Protein AF-A0A6P3X6X6-F1 (afdb_monomer_lite)

Organism: Dinoponera quadriceps (NCBI:txid609295)

pLDDT: mean 75.89, std 9.87, range [53.75, 94.44]

Structure (mmCIF, N/CA/C/O backbone):
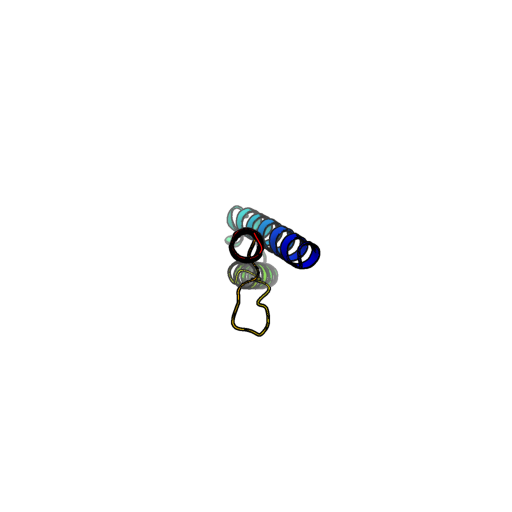data_AF-A0A6P3X6X6-F1
#
_entry.id   AF-A0A6P3X6X6-F1
#
loop_
_atom_site.group_PDB
_atom_site.id
_atom_site.type_symbol
_atom_site.label_atom_id
_atom_site.label_alt_id
_atom_site.label_comp_id
_atom_site.label_asym_id
_atom_site.label_entity_id
_atom_site.label_seq_id
_atom_site.pdbx_PDB_ins_code
_atom_site.Cartn_x
_atom_site.Cartn_y
_atom_site.Cartn_z
_atom_site.occupancy
_atom_site.B_iso_or_equiv
_atom_site.auth_seq_id
_atom_site.auth_comp_id
_atom_site.auth_asym_id
_atom_site.auth_atom_id
_atom_site.pdbx_PDB_model_num
ATOM 1 N N . MET A 1 1 ? -10.010 -9.809 10.140 1.00 65.50 1 MET A N 1
ATOM 2 C CA . MET A 1 1 ? -9.647 -8.377 10.016 1.00 65.50 1 MET A CA 1
ATOM 3 C C . MET A 1 1 ? -8.160 -8.115 10.254 1.00 65.50 1 MET A C 1
ATOM 5 O O . MET A 1 1 ? -7.512 -7.657 9.323 1.00 65.50 1 MET A O 1
ATOM 9 N N . CYS A 1 2 ? -7.573 -8.465 11.410 1.00 69.31 2 CYS A N 1
ATOM 10 C CA . CYS A 1 2 ? -6.145 -8.203 11.686 1.00 69.31 2 CYS A CA 1
ATOM 11 C C . CYS A 1 2 ? -5.165 -8.816 10.668 1.00 69.31 2 CYS A C 1
ATOM 13 O O . CYS A 1 2 ? -4.241 -8.130 10.246 1.00 69.31 2 CYS A O 1
ATOM 15 N N . LEU A 1 3 ? -5.390 -10.060 10.221 1.00 75.19 3 LEU A N 1
ATOM 16 C CA . LEU A 1 3 ? -4.548 -10.714 9.202 1.00 75.19 3 LEU A CA 1
ATOM 17 C C . LEU A 1 3 ? -4.529 -9.948 7.871 1.00 75.19 3 LEU A C 1
ATOM 19 O O . LEU A 1 3 ? -3.480 -9.797 7.254 1.00 75.19 3 LEU A O 1
ATOM 23 N N . TYR A 1 4 ? -5.679 -9.414 7.459 1.00 71.38 4 TYR A N 1
ATOM 24 C CA . TYR A 1 4 ? -5.818 -8.669 6.209 1.00 71.38 4 TYR A CA 1
ATOM 25 C C . TYR A 1 4 ? -5.136 -7.296 6.301 1.00 71.38 4 TYR A C 1
ATOM 27 O O . TYR A 1 4 ? -4.420 -6.893 5.387 1.00 71.38 4 TYR A O 1
ATOM 35 N N . CYS A 1 5 ? -5.262 -6.621 7.451 1.00 70.00 5 CYS A N 1
ATOM 36 C CA . CYS A 1 5 ? -4.521 -5.391 7.738 1.00 70.00 5 CYS A CA 1
ATOM 37 C C . CYS A 1 5 ? -3.005 -5.632 7.795 1.00 70.00 5 CYS A C 1
ATOM 39 O O . CYS A 1 5 ? -2.240 -4.812 7.296 1.00 70.00 5 CYS A O 1
ATOM 41 N N . ALA A 1 6 ? -2.561 -6.747 8.385 1.00 74.00 6 ALA A N 1
ATOM 42 C CA . ALA A 1 6 ? -1.148 -7.112 8.451 1.00 74.00 6 ALA A CA 1
ATOM 43 C C . ALA A 1 6 ? -0.574 -7.384 7.053 1.00 74.00 6 ALA A C 1
ATOM 45 O O . ALA A 1 6 ? 0.459 -6.818 6.701 1.00 74.00 6 ALA A O 1
ATOM 46 N N . ALA A 1 7 ? -1.282 -8.165 6.233 1.00 77.94 7 ALA A N 1
ATOM 47 C CA . ALA A 1 7 ? -0.912 -8.421 4.845 1.00 77.94 7 ALA A CA 1
ATOM 48 C C . ALA A 1 7 ? -0.853 -7.125 4.017 1.00 77.94 7 ALA A C 1
ATOM 50 O O . ALA A 1 7 ? 0.131 -6.891 3.316 1.00 77.94 7 ALA A O 1
ATOM 51 N N . GLY A 1 8 ? -1.848 -6.240 4.160 1.00 74.44 8 GLY A N 1
ATOM 52 C CA . GLY A 1 8 ? -1.852 -4.928 3.507 1.00 74.44 8 GLY A CA 1
ATOM 53 C C . GLY A 1 8 ? -0.666 -4.058 3.920 1.00 74.44 8 GLY A C 1
ATOM 54 O O . GLY A 1 8 ? -0.025 -3.445 3.072 1.00 74.44 8 GLY A O 1
ATOM 55 N N . LYS A 1 9 ? -0.308 -4.062 5.209 1.00 73.69 9 LYS A N 1
ATOM 56 C CA . LYS A 1 9 ? 0.849 -3.314 5.717 1.00 73.69 9 LYS A CA 1
ATOM 57 C C . LYS A 1 9 ? 2.164 -3.831 5.136 1.00 73.69 9 LYS A C 1
ATOM 59 O O . LYS A 1 9 ? 2.965 -3.037 4.658 1.00 73.69 9 LYS A O 1
ATOM 64 N N . ILE A 1 10 ? 2.366 -5.152 5.145 1.00 79.75 10 ILE A N 1
ATOM 65 C CA . ILE A 1 10 ? 3.566 -5.791 4.585 1.00 79.75 10 ILE A CA 1
ATOM 66 C C . ILE A 1 10 ? 3.697 -5.444 3.102 1.00 79.75 10 ILE A C 1
ATOM 68 O O . ILE A 1 10 ? 4.781 -5.082 2.650 1.00 79.75 10 ILE A O 1
ATOM 72 N N . LEU A 1 11 ? 2.591 -5.505 2.361 1.00 76.88 11 LEU A N 1
ATOM 73 C CA . LEU A 1 11 ? 2.579 -5.211 0.936 1.00 76.88 11 LEU A CA 1
ATOM 74 C C . LEU A 1 11 ? 2.956 -3.753 0.647 1.00 76.88 11 LEU A C 1
ATOM 76 O O . LEU A 1 11 ? 3.813 -3.513 -0.198 1.00 76.88 11 LEU A O 1
ATOM 80 N N . VAL A 1 12 ? 2.390 -2.793 1.388 1.00 76.38 12 VAL A N 1
ATOM 81 C CA . VAL A 1 12 ? 2.730 -1.364 1.259 1.00 76.38 12 VAL A CA 1
ATOM 82 C C . VAL A 1 12 ? 4.205 -1.116 1.587 1.00 76.38 12 VAL A C 1
ATOM 84 O O . VAL A 1 12 ? 4.908 -0.489 0.798 1.00 76.38 12 VAL A O 1
ATOM 87 N N . THR A 1 13 ? 4.710 -1.666 2.695 1.00 80.12 13 THR A N 1
ATOM 88 C CA . THR A 1 13 ? 6.113 -1.487 3.098 1.00 80.12 13 THR A CA 1
ATOM 89 C C . THR A 1 13 ? 7.088 -2.086 2.083 1.00 80.12 13 THR A C 1
ATOM 91 O O . THR A 1 13 ? 8.100 -1.468 1.759 1.00 80.12 13 THR A O 1
ATOM 94 N N . GLN A 1 14 ? 6.808 -3.278 1.550 1.00 80.81 14 GLN A N 1
ATOM 95 C CA . GLN A 1 14 ? 7.654 -3.873 0.510 1.00 80.81 14 GLN A CA 1
ATOM 96 C C . GLN A 1 14 ? 7.601 -3.065 -0.788 1.00 80.81 14 GLN A C 1
ATOM 98 O O . GLN A 1 14 ? 8.629 -2.844 -1.423 1.00 80.81 14 GLN A O 1
ATOM 103 N N . SER A 1 15 ? 6.420 -2.563 -1.145 1.00 76.12 15 SER A N 1
ATOM 104 C CA . SER A 1 15 ? 6.226 -1.708 -2.311 1.00 76.12 15 SER A CA 1
ATOM 105 C C . SER A 1 15 ? 7.074 -0.432 -2.231 1.00 76.12 15 SER A C 1
ATOM 107 O O . SER A 1 15 ? 7.804 -0.125 -3.179 1.00 76.12 15 SER A O 1
ATOM 109 N N . GLU A 1 16 ? 7.055 0.276 -1.097 1.00 81.44 16 GLU A N 1
ATOM 110 C CA . GLU A 1 16 ? 7.894 1.463 -0.869 1.00 81.44 16 GLU A CA 1
ATOM 111 C C . GLU A 1 16 ? 9.389 1.145 -0.945 1.00 81.44 16 GLU A C 1
ATOM 113 O O . GLU A 1 16 ? 10.150 1.890 -1.564 1.00 81.44 16 GLU A O 1
ATOM 118 N N . ARG A 1 17 ? 9.823 0.015 -0.372 1.00 83.12 17 ARG A N 1
ATOM 119 C CA . ARG A 1 17 ? 11.226 -0.420 -0.445 1.00 83.12 17 ARG A CA 1
ATOM 120 C C . ARG A 1 17 ? 11.676 -0.651 -1.885 1.00 83.12 17 ARG A C 1
ATOM 122 O O . ARG A 1 17 ? 12.746 -0.181 -2.264 1.00 83.12 17 ARG A O 1
ATOM 129 N N . ILE A 1 18 ? 10.855 -1.327 -2.690 1.00 81.50 18 ILE A N 1
ATOM 130 C CA . ILE A 1 18 ? 11.131 -1.564 -4.114 1.00 81.50 18 ILE A CA 1
ATOM 131 C C . ILE A 1 18 ? 11.157 -0.238 -4.884 1.00 81.50 18 ILE A C 1
ATOM 133 O O . ILE A 1 18 ? 12.034 -0.034 -5.724 1.00 81.50 18 ILE A O 1
ATOM 137 N N . HIS A 1 19 ? 10.236 0.683 -4.581 1.00 79.56 19 HIS A N 1
ATOM 138 C CA . HIS A 1 19 ? 10.204 2.011 -5.197 1.00 79.56 19 HIS A CA 1
ATOM 139 C C . HIS A 1 19 ? 11.493 2.785 -4.921 1.00 79.56 19 HIS A C 1
ATOM 141 O O . HIS A 1 19 ? 12.112 3.293 -5.851 1.00 79.56 19 HIS A O 1
ATOM 147 N N . ARG A 1 20 ? 11.926 2.819 -3.656 1.00 82.25 20 ARG A N 1
ATOM 148 C CA . ARG A 1 20 ? 13.137 3.519 -3.220 1.00 82.25 20 ARG A CA 1
ATOM 149 C C . ARG A 1 20 ? 14.398 2.919 -3.843 1.00 82.25 20 ARG A C 1
ATOM 151 O O . ARG A 1 20 ? 15.201 3.662 -4.392 1.00 82.25 20 ARG A O 1
ATOM 158 N N . ALA A 1 21 ? 14.520 1.591 -3.854 1.00 82.50 21 ALA A N 1
ATOM 159 C CA . ALA A 1 21 ? 15.641 0.898 -4.492 1.00 82.50 21 ALA A CA 1
ATOM 160 C C . ALA A 1 21 ? 15.692 1.142 -6.010 1.00 82.50 21 ALA A C 1
ATOM 162 O O . ALA A 1 21 ? 16.759 1.352 -6.573 1.00 82.50 21 ALA A O 1
ATOM 163 N N . THR A 1 22 ? 14.534 1.162 -6.676 1.00 78.19 22 THR A N 1
ATOM 164 C CA . THR A 1 22 ? 14.449 1.459 -8.114 1.00 78.19 22 THR A CA 1
ATOM 165 C C . THR A 1 22 ? 14.755 2.930 -8.413 1.00 78.19 22 THR A C 1
ATOM 167 O O . THR A 1 22 ? 15.277 3.240 -9.477 1.00 78.19 22 THR A O 1
ATOM 170 N N . TYR A 1 23 ? 14.430 3.840 -7.490 1.00 76.88 23 TYR A N 1
ATOM 171 C CA . TYR A 1 23 ? 14.689 5.275 -7.626 1.00 76.88 23 TYR A CA 1
ATOM 172 C C . TYR A 1 23 ? 16.171 5.613 -7.471 1.00 76.88 23 TYR A C 1
ATOM 174 O O . TYR A 1 23 ? 16.694 6.431 -8.220 1.00 76.88 23 TYR A O 1
ATOM 182 N N . GLU A 1 24 ? 16.847 4.959 -6.525 1.00 81.81 24 GLU A N 1
ATOM 183 C CA . GLU A 1 24 ? 18.299 5.068 -6.333 1.00 81.81 24 GLU A CA 1
ATOM 184 C C . GLU A 1 24 ? 19.090 4.371 -7.455 1.00 81.81 24 GLU A C 1
ATOM 186 O O . GLU A 1 24 ? 20.268 4.660 -7.663 1.00 81.81 24 GLU A O 1
ATOM 191 N N . TYR A 1 25 ? 18.450 3.476 -8.210 1.00 77.19 25 TYR A N 1
ATOM 192 C CA . TYR A 1 25 ? 19.063 2.822 -9.357 1.00 77.19 25 TYR A CA 1
ATOM 193 C C . TYR A 1 25 ? 19.170 3.782 -10.554 1.00 77.19 25 TYR A C 1
ATOM 195 O O . TYR A 1 25 ? 18.228 4.506 -10.874 1.00 77.19 25 TYR A O 1
ATOM 203 N N . ALA A 1 26 ? 20.296 3.744 -11.275 1.00 76.12 26 ALA A N 1
ATOM 204 C CA . ALA A 1 26 ? 20.541 4.530 -12.488 1.00 76.12 26 ALA A CA 1
ATOM 205 C C . ALA A 1 26 ? 19.690 4.034 -13.679 1.00 76.12 26 ALA A C 1
ATOM 207 O O . ALA A 1 26 ? 20.194 3.461 -14.645 1.00 76.12 26 ALA A O 1
ATOM 208 N N . TRP A 1 27 ? 18.373 4.237 -13.604 1.00 74.31 27 TRP A N 1
ATOM 209 C CA . TRP A 1 27 ? 17.370 3.790 -14.580 1.00 74.31 27 TRP A CA 1
ATOM 210 C C . TRP A 1 27 ? 17.599 4.347 -15.992 1.00 74.31 27 TRP A C 1
ATOM 212 O O . TRP A 1 27 ? 17.158 3.744 -16.968 1.00 74.31 27 TRP A O 1
ATOM 222 N N . TYR A 1 28 ? 18.322 5.462 -16.100 1.00 73.38 28 TYR A N 1
ATOM 223 C CA . TYR A 1 28 ? 18.736 6.101 -17.350 1.00 73.38 28 TYR A CA 1
ATOM 224 C C . TYR A 1 28 ? 19.837 5.339 -18.107 1.00 73.38 28 TYR A C 1
ATOM 226 O O . TYR A 1 28 ? 19.997 5.562 -19.302 1.00 73.38 28 TYR A O 1
ATOM 234 N N . ASN A 1 29 ? 20.554 4.417 -17.453 1.00 79.94 29 ASN A N 1
ATOM 235 C CA . ASN A 1 29 ? 21.586 3.579 -18.081 1.00 79.94 29 ASN A CA 1
ATOM 236 C C . ASN A 1 29 ? 21.078 2.183 -18.496 1.00 79.94 29 ASN A C 1
ATOM 238 O O . ASN A 1 29 ? 21.846 1.382 -19.024 1.00 79.94 29 ASN A O 1
ATOM 242 N N . ILE A 1 30 ? 19.804 1.865 -18.248 1.00 78.94 30 ILE A N 1
ATOM 243 C CA . ILE A 1 30 ? 19.194 0.581 -18.613 1.00 78.94 30 ILE A CA 1
ATOM 244 C C . ILE A 1 30 ? 18.559 0.662 -20.007 1.00 78.94 30 ILE A C 1
ATOM 246 O O . ILE A 1 30 ? 18.021 1.691 -20.411 1.00 78.94 30 ILE A O 1
ATOM 250 N N . GLU A 1 31 ? 18.537 -0.472 -20.713 1.00 83.25 31 GLU A N 1
ATOM 251 C CA . GLU A 1 31 ? 17.807 -0.639 -21.968 1.00 83.25 31 GLU A CA 1
ATOM 252 C C . GLU A 1 31 ? 16.352 -0.114 -21.862 1.00 83.25 31 GLU A C 1
ATOM 254 O O . GLU A 1 31 ? 15.620 -0.473 -20.931 1.00 83.25 31 GLU A O 1
ATOM 259 N N . PRO A 1 32 ? 15.859 0.688 -22.822 1.00 77.94 32 PRO A N 1
ATOM 260 C CA . PRO A 1 32 ? 14.567 1.377 -22.719 1.00 77.94 32 PRO A CA 1
ATOM 261 C C . PRO A 1 32 ? 13.363 0.457 -22.437 1.00 77.94 32 PRO A C 1
ATOM 263 O O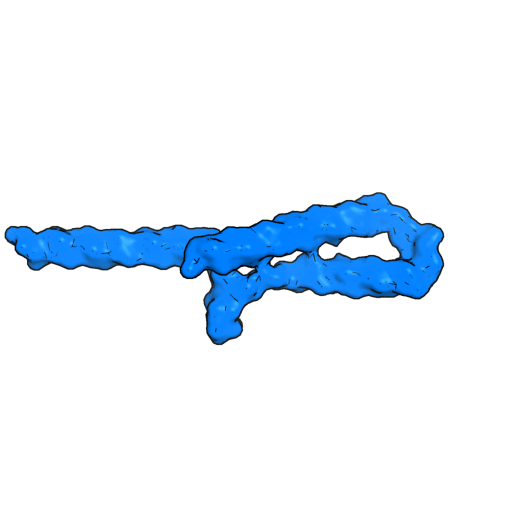 . PRO A 1 32 ? 12.370 0.886 -21.843 1.00 77.94 32 PRO A O 1
ATOM 266 N N . ARG A 1 33 ? 13.440 -0.831 -22.808 1.00 81.56 33 ARG A N 1
ATOM 267 C CA . ARG A 1 33 ? 12.421 -1.841 -22.468 1.00 81.56 33 ARG A CA 1
ATOM 268 C C . ARG A 1 33 ? 12.373 -2.154 -20.974 1.00 81.56 33 ARG A C 1
ATOM 270 O O . ARG A 1 33 ? 11.285 -2.285 -20.414 1.00 81.56 33 ARG A O 1
ATOM 277 N N . ALA A 1 34 ? 13.526 -2.288 -20.329 1.00 79.62 34 ALA A N 1
ATOM 278 C CA . ALA A 1 34 ? 13.617 -2.571 -18.903 1.00 79.62 34 ALA A CA 1
ATOM 279 C C . ALA A 1 34 ? 13.354 -1.307 -18.065 1.00 79.62 34 ALA A C 1
ATOM 281 O O . ALA A 1 34 ? 12.659 -1.396 -17.053 1.00 79.62 34 ALA A O 1
ATOM 282 N N . ALA A 1 35 ? 13.750 -0.124 -18.550 1.00 80.94 35 ALA A N 1
ATOM 283 C CA . ALA A 1 35 ? 13.373 1.154 -17.941 1.00 80.94 35 ALA A CA 1
ATOM 284 C C . ALA A 1 35 ? 11.842 1.353 -17.908 1.00 80.94 35 ALA A C 1
ATOM 286 O O . ALA A 1 35 ? 11.286 1.687 -16.863 1.00 80.94 35 ALA A O 1
ATOM 287 N N . LYS A 1 36 ? 11.124 1.045 -19.004 1.00 81.25 36 LYS A N 1
ATOM 288 C CA . LYS A 1 36 ? 9.645 1.067 -19.028 1.00 81.25 36 LYS A CA 1
ATOM 289 C C . LYS A 1 36 ? 9.016 0.111 -18.010 1.00 81.25 36 LYS A C 1
ATOM 291 O O . LYS A 1 36 ? 8.032 0.472 -17.366 1.00 81.25 36 LYS A O 1
ATOM 296 N N . LYS A 1 37 ? 9.572 -1.094 -17.840 1.00 80.50 37 LYS A N 1
ATOM 297 C CA . LYS A 1 37 ? 9.096 -2.055 -16.828 1.00 80.50 37 LYS A CA 1
ATOM 298 C C . LYS A 1 37 ? 9.303 -1.524 -15.406 1.00 80.50 37 LYS A C 1
ATOM 300 O O . LYS A 1 37 ? 8.385 -1.613 -14.597 1.00 80.50 37 LYS A O 1
ATOM 305 N N . LEU A 1 38 ? 10.457 -0.922 -15.118 1.00 78.44 38 LEU A N 1
ATOM 306 C CA . LEU A 1 38 ? 10.741 -0.296 -13.819 1.00 78.44 38 LEU A CA 1
ATOM 307 C C . LEU A 1 38 ? 9.808 0.887 -13.534 1.00 78.44 38 LEU A C 1
ATOM 309 O O . LEU A 1 38 ? 9.275 0.984 -12.432 1.00 78.44 38 LEU A O 1
ATOM 313 N N . MET A 1 39 ? 9.524 1.730 -14.532 1.00 77.50 39 MET A N 1
ATOM 314 C CA . MET A 1 39 ? 8.549 2.821 -14.399 1.00 77.50 39 MET A CA 1
ATOM 315 C C . MET A 1 39 ? 7.136 2.307 -14.096 1.00 77.50 39 MET A C 1
ATOM 317 O O . MET A 1 39 ? 6.449 2.881 -13.254 1.00 77.50 39 MET A O 1
ATOM 321 N N . LEU A 1 40 ? 6.702 1.212 -14.731 1.00 78.38 40 LEU A N 1
ATOM 322 C CA . LEU A 1 40 ? 5.412 0.577 -14.431 1.00 78.38 40 LEU A CA 1
ATOM 323 C C . LEU A 1 40 ? 5.362 0.047 -12.992 1.00 78.38 40 LEU A C 1
ATOM 325 O O . LEU A 1 40 ? 4.378 0.279 -12.293 1.00 78.38 40 LEU A O 1
ATOM 329 N N . ILE A 1 41 ? 6.431 -0.606 -12.528 1.00 76.50 41 ILE A N 1
ATOM 330 C CA . ILE A 1 41 ? 6.548 -1.093 -11.145 1.00 76.50 41 ILE A CA 1
ATOM 331 C C . ILE A 1 41 ? 6.527 0.080 -10.157 1.00 76.50 41 ILE A C 1
ATOM 333 O O . ILE A 1 41 ? 5.809 0.033 -9.160 1.00 76.50 41 ILE A O 1
ATOM 337 N N . MET A 1 42 ? 7.246 1.167 -10.449 1.00 75.56 42 MET A N 1
ATOM 338 C CA . MET A 1 42 ? 7.221 2.393 -9.649 1.00 75.56 42 MET A CA 1
ATOM 339 C C . MET A 1 42 ? 5.836 3.033 -9.597 1.00 75.56 42 MET A C 1
ATOM 341 O O . MET A 1 42 ? 5.428 3.477 -8.527 1.00 75.56 42 MET A O 1
ATOM 345 N N . LEU A 1 43 ? 5.121 3.087 -10.723 1.00 74.94 43 LEU A N 1
ATOM 346 C CA . LEU A 1 43 ? 3.779 3.660 -10.817 1.00 74.94 43 LEU A CA 1
ATOM 347 C C . LEU A 1 43 ? 2.755 2.819 -10.044 1.00 74.94 43 LEU A C 1
ATOM 349 O O . LEU A 1 43 ? 1.957 3.370 -9.285 1.00 74.94 43 LEU A O 1
ATOM 353 N N . CYS A 1 44 ? 2.812 1.493 -10.186 1.00 70.81 44 CYS A N 1
ATOM 354 C CA . CYS A 1 44 ? 2.005 0.564 -9.396 1.00 70.81 44 CYS A CA 1
ATOM 355 C C . CYS A 1 44 ? 2.322 0.664 -7.904 1.00 70.81 44 CYS A C 1
ATOM 357 O O . CYS A 1 44 ? 1.405 0.623 -7.094 1.00 70.81 44 CYS A O 1
ATOM 359 N N . SER A 1 45 ? 3.595 0.843 -7.546 1.00 66.25 45 SER A N 1
ATOM 360 C CA . SER A 1 45 ? 4.023 0.964 -6.154 1.00 66.25 45 SER A CA 1
ATOM 361 C C . SER A 1 45 ? 3.627 2.299 -5.508 1.00 66.25 45 SER A C 1
ATOM 363 O O . SER A 1 45 ? 3.224 2.333 -4.347 1.00 66.25 45 SER A O 1
ATOM 365 N N . LYS A 1 46 ? 3.666 3.400 -6.273 1.00 63.75 46 LYS A N 1
ATOM 366 C CA . LYS A 1 46 ? 3.189 4.722 -5.832 1.00 63.75 46 LYS A CA 1
ATOM 367 C C . LYS A 1 46 ? 1.698 4.737 -5.537 1.00 63.75 46 LYS A C 1
ATOM 369 O O . LYS A 1 46 ? 1.242 5.485 -4.673 1.00 63.75 46 LYS A O 1
ATOM 374 N N . LYS A 1 47 ? 0.925 3.935 -6.269 1.00 62.69 47 LYS A N 1
ATOM 375 C CA . LYS A 1 47 ? -0.489 3.735 -5.988 1.00 62.69 47 LYS A CA 1
ATOM 376 C C . LYS A 1 47 ? -0.569 2.788 -4.800 1.00 62.69 47 LYS A C 1
ATOM 378 O O . LYS A 1 47 ? -0.779 1.596 -4.990 1.00 62.69 47 LYS A O 1
ATOM 383 N N . SER A 1 48 ? -0.329 3.340 -3.603 1.00 56.12 48 SER A N 1
ATOM 384 C CA . SER A 1 48 ? -0.423 2.636 -2.325 1.00 56.12 48 SER A CA 1
ATOM 385 C C . SER A 1 48 ? -1.539 1.613 -2.428 1.00 56.12 48 SER A C 1
ATOM 387 O O . SER A 1 48 ? -2.696 1.982 -2.665 1.00 56.12 48 SER A O 1
ATOM 389 N N . LEU A 1 49 ? -1.171 0.333 -2.346 1.00 57.22 49 LEU A N 1
ATOM 390 C CA . LEU A 1 49 ? -2.108 -0.778 -2.377 1.00 57.22 49 LEU A CA 1
ATOM 391 C C . LEU A 1 49 ? -2.837 -0.789 -1.030 1.00 57.22 49 LEU A C 1
ATOM 393 O O . LEU A 1 49 ? -2.709 -1.693 -0.210 1.00 57.22 49 LEU A O 1
ATOM 397 N N . HIS A 1 50 ? -3.579 0.288 -0.773 1.00 57.25 50 HIS A N 1
ATOM 398 C CA . HIS A 1 50 ? -4.549 0.377 0.285 1.00 57.25 50 HIS A CA 1
ATOM 399 C C . HIS A 1 50 ? -5.609 -0.644 -0.067 1.00 57.25 50 HIS A C 1
ATOM 401 O O . HIS A 1 50 ? -6.491 -0.424 -0.900 1.00 57.25 50 HIS A O 1
ATOM 407 N N . ILE A 1 51 ? -5.475 -1.801 0.563 1.00 61.91 51 ILE A N 1
ATOM 408 C CA . ILE A 1 51 ? -6.513 -2.803 0.586 1.00 61.91 51 ILE A CA 1
ATOM 409 C C . ILE A 1 51 ? -7.750 -2.096 1.140 1.00 61.91 51 ILE A C 1
ATOM 411 O O . ILE A 1 51 ? -7.801 -1.705 2.303 1.00 61.91 51 ILE A O 1
ATOM 415 N N . THR A 1 52 ? -8.697 -1.801 0.260 1.00 60.91 52 THR A N 1
ATOM 416 C CA . THR A 1 52 ? -9.868 -0.998 0.597 1.00 60.91 52 THR A CA 1
ATOM 417 C C . THR A 1 52 ? -11.026 -1.960 0.804 1.00 60.91 52 THR A C 1
ATOM 419 O O . THR A 1 52 ? -11.382 -2.702 -0.111 1.00 60.91 52 THR A O 1
ATOM 422 N N . ALA A 1 53 ? -11.616 -1.976 1.996 1.00 62.62 53 ALA A N 1
ATOM 423 C CA . ALA A 1 53 ? -12.828 -2.742 2.243 1.00 62.62 53 ALA A CA 1
ATOM 424 C C 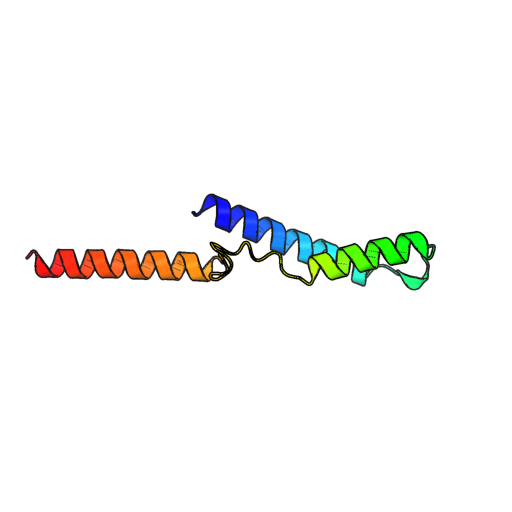. ALA A 1 53 ? -13.995 -2.055 1.528 1.00 62.62 53 ALA A C 1
ATOM 426 O O . ALA A 1 53 ? -14.254 -0.872 1.753 1.00 62.62 53 ALA A O 1
ATOM 427 N N . GLY A 1 54 ? -14.655 -2.775 0.618 1.00 63.28 54 GLY A N 1
ATOM 428 C CA . GLY A 1 54 ? -15.840 -2.275 -0.083 1.00 63.28 54 GLY A CA 1
ATOM 429 C C . GLY A 1 54 ? -15.618 -1.020 -0.940 1.00 63.28 54 GLY A C 1
ATOM 430 O O . GLY A 1 54 ? -16.570 -0.277 -1.142 1.00 63.28 54 GLY A O 1
ATOM 431 N N . LYS A 1 55 ? -14.391 -0.757 -1.431 1.00 58.19 55 LYS A N 1
ATOM 432 C CA . LYS A 1 55 ? -14.005 0.457 -2.199 1.00 58.19 55 LYS A CA 1
ATOM 433 C C . LYS A 1 55 ? -14.079 1.799 -1.446 1.00 58.19 55 LYS A C 1
ATOM 435 O O . LYS A 1 55 ? -13.680 2.806 -2.020 1.00 58.19 55 LYS A O 1
ATOM 440 N N . THR A 1 56 ? -14.510 1.831 -0.186 1.00 56.28 56 THR A N 1
ATOM 441 C CA . THR A 1 56 ? -14.742 3.078 0.570 1.00 56.28 56 THR A CA 1
ATOM 442 C C . THR A 1 56 ? -13.864 3.231 1.809 1.00 56.28 56 THR A C 1
ATOM 444 O O . THR A 1 56 ? -13.513 4.355 2.158 1.00 56.28 56 THR A O 1
ATOM 447 N N . PHE A 1 57 ? -13.446 2.134 2.449 1.00 59.09 57 PHE A N 1
ATOM 448 C CA . PHE A 1 57 ? -12.646 2.197 3.674 1.00 59.09 57 PHE A CA 1
ATOM 449 C C . PHE A 1 57 ? -11.228 1.675 3.460 1.00 59.09 57 PHE A C 1
ATOM 451 O O . PHE A 1 57 ? -11.050 0.463 3.305 1.00 59.09 57 PHE A O 1
ATOM 458 N N . PRO A 1 58 ? -10.195 2.537 3.482 1.00 62.22 58 PRO A N 1
ATOM 459 C CA . PRO A 1 58 ? -8.822 2.056 3.468 1.00 62.22 58 PRO A CA 1
ATOM 460 C C . PRO A 1 58 ? -8.588 1.241 4.749 1.00 62.22 58 PRO A C 1
ATOM 462 O O . PRO A 1 58 ? -8.673 1.774 5.862 1.00 62.22 58 PRO A O 1
ATOM 465 N N . MET A 1 59 ? -8.320 -0.065 4.619 1.00 64.56 59 MET A N 1
ATOM 466 C CA . MET A 1 59 ? -7.955 -0.921 5.752 1.00 64.56 59 MET A CA 1
ATOM 467 C C . MET A 1 59 ? -6.510 -0.630 6.142 1.00 64.56 59 MET A C 1
ATOM 469 O O . MET A 1 59 ? -5.579 -1.362 5.813 1.00 64.56 59 MET A O 1
ATOM 473 N N . THR A 1 60 ? -6.321 0.479 6.846 1.00 68.38 60 THR A N 1
ATOM 474 C CA . THR A 1 60 ? -5.054 0.806 7.492 1.00 68.38 60 THR A CA 1
ATOM 475 C C . THR A 1 60 ? -5.094 0.388 8.959 1.00 68.38 60 THR A C 1
ATOM 477 O O . THR A 1 60 ? -6.159 0.215 9.560 1.00 68.38 60 THR A O 1
ATOM 480 N N . MET A 1 61 ? -3.912 0.251 9.566 1.00 65.88 61 MET A N 1
ATOM 481 C CA . MET A 1 61 ? -3.777 -0.016 11.004 1.00 65.88 61 MET A CA 1
ATOM 482 C C . MET A 1 61 ? -4.519 1.035 11.852 1.00 65.88 61 MET A C 1
ATOM 484 O O . MET A 1 61 ? -5.067 0.702 12.898 1.00 65.88 61 MET A O 1
ATOM 488 N N . ALA A 1 62 ? -4.579 2.287 11.382 1.00 72.19 62 ALA A N 1
ATOM 489 C CA . ALA A 1 62 ? -5.309 3.366 12.041 1.00 72.19 62 ALA A CA 1
ATOM 490 C C . ALA A 1 62 ? -6.820 3.089 12.084 1.00 72.19 62 ALA A C 1
ATOM 492 O O . ALA A 1 62 ? -7.433 3.195 13.144 1.00 72.19 62 ALA A O 1
ATOM 493 N N . THR A 1 63 ? -7.409 2.653 10.965 1.00 72.31 63 THR A N 1
ATOM 494 C CA . THR A 1 63 ? -8.834 2.301 10.874 1.00 72.31 63 THR A CA 1
ATOM 495 C C . THR A 1 63 ? -9.188 1.141 11.806 1.00 72.31 63 THR A C 1
ATOM 497 O O . THR A 1 63 ? -10.204 1.191 12.494 1.00 72.31 63 THR A O 1
ATOM 500 N N . LEU A 1 64 ? -8.321 0.123 11.891 1.00 71.88 64 LEU A N 1
ATOM 501 C CA . LEU A 1 64 ? -8.485 -0.998 12.823 1.00 71.88 64 LEU A CA 1
ATOM 502 C C . LEU A 1 64 ? -8.411 -0.542 14.287 1.00 71.88 64 LEU A C 1
ATOM 504 O O . LEU A 1 64 ? -9.239 -0.945 15.097 1.00 71.88 64 LEU A O 1
ATOM 508 N N . CYS A 1 65 ? -7.433 0.298 14.627 1.00 77.81 65 CYS A N 1
ATOM 509 C CA . CYS A 1 65 ? -7.252 0.801 15.988 1.00 77.81 65 CYS A CA 1
ATOM 510 C C . CYS A 1 65 ? -8.450 1.651 16.432 1.00 77.81 65 CYS A C 1
ATOM 512 O O . CYS A 1 65 ? -8.938 1.504 17.551 1.00 77.81 65 CYS A O 1
ATOM 514 N N . ASN A 1 66 ? -8.972 2.483 15.528 1.00 81.81 66 ASN A N 1
ATOM 515 C CA . ASN A 1 66 ? -10.188 3.247 15.772 1.00 81.81 66 ASN A CA 1
ATOM 516 C C . ASN A 1 66 ? -11.390 2.323 15.973 1.00 81.81 66 ASN A C 1
ATOM 518 O O . ASN A 1 66 ? -12.056 2.462 16.989 1.00 81.81 66 ASN A O 1
ATOM 522 N N . LEU A 1 67 ? -11.606 1.333 15.098 1.00 83.06 67 LEU A N 1
ATOM 523 C CA . LEU A 1 67 ? -12.696 0.361 15.241 1.00 83.06 67 LEU A CA 1
ATOM 524 C C . LEU A 1 67 ? -12.641 -0.371 16.592 1.00 83.06 67 LEU A C 1
ATOM 526 O O . LEU A 1 67 ? -13.653 -0.478 17.280 1.00 83.06 67 LEU A O 1
ATOM 530 N N . MET A 1 68 ? -11.450 -0.828 16.994 1.00 82.81 68 MET A N 1
ATOM 531 C CA . MET A 1 68 ? -11.240 -1.471 18.292 1.00 82.81 68 MET A CA 1
ATOM 532 C C . MET A 1 68 ? -11.592 -0.525 19.445 1.00 82.81 68 MET A C 1
ATOM 534 O O . MET A 1 68 ? -12.348 -0.914 20.332 1.00 82.81 68 MET A O 1
ATOM 538 N N . LYS A 1 69 ? -11.131 0.732 19.408 1.00 86.38 69 LYS A N 1
ATOM 539 C CA . LYS A 1 69 ? -11.476 1.744 20.419 1.00 86.38 69 LYS A CA 1
ATOM 540 C C . LYS A 1 69 ? -12.976 2.010 20.488 1.00 86.38 69 LYS A C 1
ATOM 542 O O . LYS A 1 69 ? -13.517 2.067 21.586 1.00 86.38 69 LYS A O 1
AT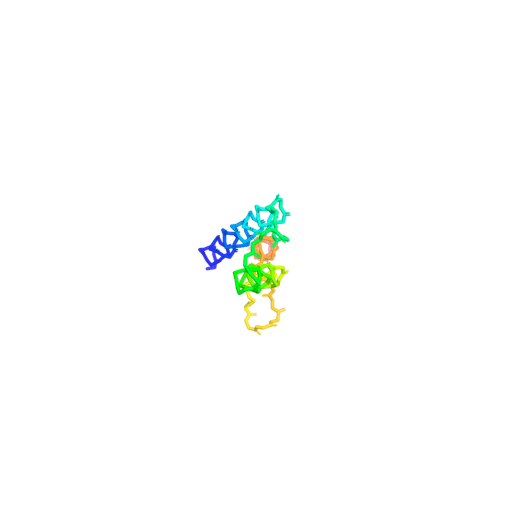OM 547 N N . THR A 1 70 ? -13.654 2.149 19.348 1.00 88.19 70 THR A N 1
ATOM 548 C CA . THR A 1 70 ? -15.103 2.389 19.332 1.00 88.19 70 THR A CA 1
ATOM 549 C C . THR A 1 70 ? -15.854 1.184 19.884 1.00 88.19 70 THR A C 1
ATOM 551 O O . THR A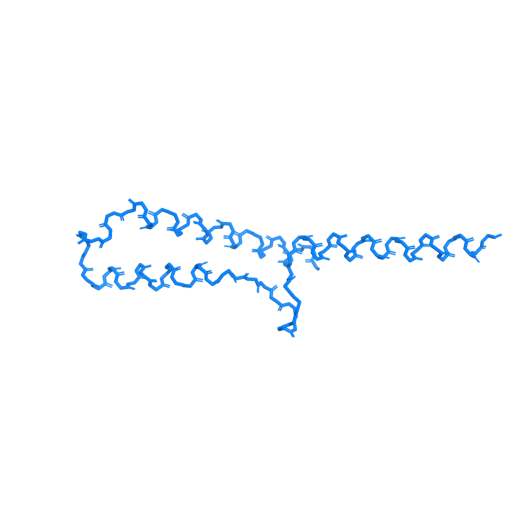 1 70 ? -16.747 1.358 20.703 1.00 88.19 70 THR A O 1
ATOM 554 N N . SER A 1 71 ? -15.466 -0.037 19.497 1.00 89.81 71 SER A N 1
ATOM 555 C CA . SER A 1 71 ? -16.091 -1.264 20.003 1.00 89.81 71 SER A CA 1
ATOM 556 C C . SER A 1 71 ? -15.923 -1.420 21.517 1.00 89.81 71 SER A C 1
ATOM 558 O O . SER A 1 71 ? -16.903 -1.663 22.214 1.00 89.81 71 SER A O 1
ATOM 560 N N . ALA A 1 72 ? -14.713 -1.186 22.037 1.00 90.00 72 ALA A N 1
ATOM 561 C CA . ALA A 1 72 ? -14.444 -1.208 23.469 1.00 90.00 72 ALA A CA 1
ATOM 562 C C . ALA A 1 72 ? -15.223 -0.106 24.201 1.00 90.00 72 ALA A C 1
ATOM 564 O O . ALA A 1 72 ? -15.815 -0.378 25.236 1.00 90.00 72 ALA A O 1
ATOM 565 N N . GLY A 1 73 ? -15.295 1.105 23.634 1.00 92.44 73 GLY A N 1
ATOM 566 C CA . GLY A 1 73 ? -16.088 2.206 24.185 1.00 92.44 73 GLY A CA 1
ATOM 567 C C . GLY A 1 73 ? -17.580 1.880 24.270 1.00 92.44 73 GLY A C 1
ATOM 568 O O . GLY A 1 73 ? -18.194 2.118 25.305 1.00 92.44 73 GLY A O 1
ATOM 569 N N . TYR A 1 74 ? -18.153 1.270 23.228 1.00 93.06 74 TYR A N 1
ATOM 570 C CA . TYR A 1 74 ? -19.539 0.794 23.256 1.00 93.06 74 TYR A CA 1
ATOM 571 C C . TYR A 1 74 ? -19.762 -0.251 24.345 1.00 93.06 74 TYR A C 1
ATOM 573 O O . TYR A 1 74 ? -20.719 -0.127 25.104 1.00 93.06 74 TYR A O 1
ATOM 581 N N . VAL A 1 75 ? -18.874 -1.246 24.453 1.00 91.81 75 VAL A N 1
ATOM 582 C CA . VAL A 1 75 ? -18.946 -2.261 25.513 1.00 91.81 75 VAL A CA 1
ATOM 583 C C . VAL A 1 75 ? -18.853 -1.611 26.893 1.00 91.81 75 VAL A C 1
ATOM 585 O O . VAL A 1 75 ? -19.651 -1.948 27.757 1.00 91.81 75 VAL A O 1
ATOM 588 N N . SER A 1 76 ? -17.951 -0.646 27.100 1.00 91.88 76 SER A N 1
ATOM 589 C CA . SER A 1 76 ? -17.829 0.081 28.369 1.00 91.88 76 SER A CA 1
ATOM 590 C C . SER A 1 76 ? -19.093 0.855 28.737 1.00 91.88 76 SER A C 1
ATOM 592 O O . SER A 1 76 ? -19.501 0.810 29.892 1.00 91.88 76 SER A O 1
ATOM 594 N N . VAL A 1 77 ? -19.732 1.537 27.780 1.00 94.44 77 VAL A N 1
ATOM 595 C CA . VAL A 1 77 ? -21.007 2.238 28.021 1.00 94.44 77 VAL A CA 1
ATOM 596 C C . VAL A 1 77 ? -22.115 1.246 28.366 1.00 94.44 77 VAL A C 1
ATOM 598 O O . VAL A 1 77 ? -22.872 1.475 29.304 1.00 94.44 77 VAL A O 1
ATOM 601 N N . LEU A 1 78 ? -22.193 0.128 27.642 1.00 93.25 78 LEU A N 1
ATOM 602 C CA . LEU A 1 78 ? -23.173 -0.924 27.908 1.00 93.25 78 LEU A CA 1
ATOM 603 C C . LEU A 1 78 ? -22.982 -1.535 29.299 1.00 93.25 78 LEU A C 1
ATOM 605 O O . LEU A 1 78 ? -23.960 -1.720 30.011 1.00 93.25 78 LEU A O 1
ATOM 609 N N . LEU A 1 79 ? -21.733 -1.785 29.697 1.00 89.88 79 LEU A N 1
ATOM 610 C CA . LEU A 1 79 ? -21.390 -2.314 31.015 1.00 89.88 79 LEU A CA 1
ATOM 611 C C . LEU A 1 79 ? -21.717 -1.312 32.133 1.00 89.88 79 LEU A C 1
ATOM 613 O O . LEU A 1 79 ? -22.221 -1.700 33.179 1.00 89.88 79 LEU A O 1
ATOM 617 N N . ALA A 1 80 ? -21.459 -0.021 31.905 1.00 91.56 80 ALA A N 1
ATOM 618 C CA . ALA A 1 80 ? -21.759 1.040 32.864 1.00 91.56 80 ALA A CA 1
ATOM 619 C C . ALA A 1 80 ? -23.267 1.283 33.041 1.00 91.56 80 ALA A C 1
ATOM 621 O O . ALA A 1 80 ? -23.680 1.716 34.106 1.00 91.56 80 ALA A O 1
ATOM 622 N N . ASN A 1 81 ? -24.075 1.008 32.014 1.00 85.00 81 ASN A N 1
ATOM 623 C CA . ASN A 1 81 ? -25.531 1.172 32.041 1.00 85.00 81 ASN A CA 1
ATOM 624 C C . ASN A 1 81 ? -26.279 -0.115 32.453 1.00 85.00 81 ASN A C 1
ATOM 626 O O . ASN A 1 81 ? -27.507 -0.144 32.456 1.00 85.00 81 ASN A O 1
ATOM 630 N N . GLN A 1 82 ? -25.545 -1.199 32.726 1.00 73.00 82 GLN A N 1
ATOM 631 C CA . GLN A 1 82 ? -26.068 -2.460 33.265 1.00 73.00 82 GLN A CA 1
ATOM 632 C C . GLN A 1 82 ? -25.883 -2.587 34.790 1.00 73.00 82 GLN A C 1
ATOM 634 O O . GLN A 1 82 ? -26.377 -3.557 35.364 1.00 73.00 82 GLN A O 1
ATOM 639 N N . ASN A 1 83 ? -25.201 -1.625 35.424 1.00 53.75 83 ASN A N 1
ATOM 640 C CA . ASN A 1 83 ? -25.054 -1.469 36.878 1.00 53.75 83 ASN A CA 1
ATOM 641 C C . ASN A 1 83 ? -25.969 -0.353 37.395 1.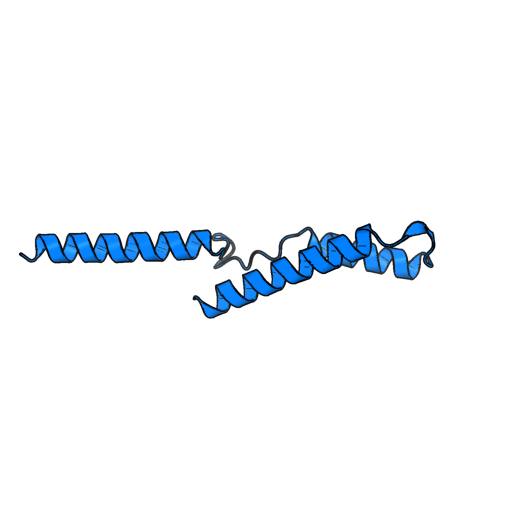00 53.75 83 ASN A C 1
ATOM 643 O O . ASN A 1 83 ? -26.335 -0.420 38.588 1.00 53.75 83 ASN A O 1
#

Secondary structure (DSSP, 8-state):
-HHHHHHHHHHHHHHHHHHHHHHHS-GGGS-HHHHHHHHHHHHHHHS----EETTTEE--HHHHHHHHHHHHHHHHHHHHT--

Foldseek 3Di:
DVVVQVVLVVLLVVLVVLLVVLVPDPLVPDDVVVSVVSVVSNVVSVPRPQVADVVPRRSHPVVVVVVVVVVVVVVVVVVVVVD

InterPro domains:
  IPR004117 Olfactory receptor, insect [PF02949] (3-71)
  IPR004117 Olfactory receptor, insect [PTHR21137] (1-80)

Radius of gyration: 20.04 Å; chains: 1; bounding box: 48×17×60 Å

Sequence (83 aa):
MCLYCAAGKILVTQSERIHRATYEYAWYNIEPRAAKKLMLIMLCSKKSLHITAGKTFPMTMATLCNLMKTSAGYVSVLLANQN